Protein AF-A0A0T9R5Z7-F1 (afdb_monomer_lite)

pLDDT: mean 72.72, std 26.16, range [31.28, 98.5]

Structure (mmCIF, N/CA/C/O backbone):
data_AF-A0A0T9R5Z7-F1
#
_entry.id   AF-A0A0T9R5Z7-F1
#
loop_
_atom_site.group_PDB
_atom_site.id
_atom_site.type_symbol
_atom_site.label_atom_id
_atom_site.label_alt_id
_atom_site.label_comp_id
_atom_site.label_asym_id
_atom_site.label_entity_id
_atom_site.label_seq_id
_atom_site.pdbx_PDB_ins_code
_atom_site.Cartn_x
_atom_site.Cartn_y
_atom_site.Cartn_z
_atom_site.occupancy
_atom_site.B_iso_or_equiv
_atom_site.auth_seq_id
_atom_site.auth_comp_id
_atom_site.auth_asym_id
_atom_site.auth_atom_id
_atom_site.pdbx_PDB_model_num
ATOM 1 N N . MET A 1 1 ? -27.153 -17.141 -58.911 1.00 35.41 1 MET A N 1
ATOM 2 C CA . MET A 1 1 ? -25.953 -17.457 -58.103 1.00 35.41 1 MET A CA 1
ATOM 3 C C . MET A 1 1 ? -25.682 -16.237 -57.229 1.00 35.41 1 MET A C 1
ATOM 5 O O . MET A 1 1 ? -24.901 -15.380 -57.597 1.00 35.41 1 MET A O 1
ATOM 9 N N . ASN A 1 2 ? -26.573 -15.917 -56.292 1.00 35.25 2 ASN A N 1
ATOM 10 C CA . ASN A 1 2 ? -26.659 -16.472 -54.934 1.00 35.25 2 ASN A CA 1
ATOM 11 C C . ASN A 1 2 ? -25.330 -16.262 -54.200 1.00 35.25 2 ASN A C 1
ATOM 13 O O . ASN A 1 2 ? -24.364 -16.952 -54.501 1.00 35.25 2 ASN A O 1
ATOM 17 N N . ASN A 1 3 ? -25.295 -15.338 -53.237 1.00 31.31 3 ASN A N 1
ATOM 18 C CA . ASN A 1 3 ? -25.291 -15.734 -51.827 1.00 31.31 3 ASN A CA 1
ATOM 19 C C . ASN A 1 3 ? -25.411 -14.514 -50.907 1.00 31.31 3 ASN A C 1
ATOM 21 O O . ASN A 1 3 ? -24.497 -13.717 -50.725 1.00 31.31 3 ASN A O 1
ATOM 25 N N . THR A 1 4 ? -26.591 -14.422 -50.305 1.00 40.12 4 THR A N 1
ATOM 26 C CA . THR A 1 4 ? -26.885 -13.730 -49.056 1.00 40.12 4 THR A CA 1
ATOM 27 C C . THR A 1 4 ? -26.002 -14.279 -47.934 1.00 40.12 4 THR A C 1
ATOM 29 O O . THR A 1 4 ? -25.927 -15.494 -47.777 1.00 40.12 4 THR A O 1
ATOM 32 N N . SER A 1 5 ? -25.426 -13.417 -47.093 1.00 36.16 5 SER A N 1
ATOM 33 C CA . SER A 1 5 ? -25.209 -13.714 -45.668 1.00 36.16 5 SER A CA 1
ATOM 34 C C . SER A 1 5 ? -25.029 -12.425 -44.869 1.00 36.16 5 SER A C 1
ATOM 36 O O . SER A 1 5 ? -24.002 -11.756 -44.930 1.00 36.16 5 SER A O 1
ATOM 38 N N . ARG A 1 6 ? -26.080 -12.091 -44.113 1.00 43.72 6 ARG A N 1
ATOM 39 C CA . ARG A 1 6 ? -26.018 -11.235 -42.925 1.00 43.72 6 ARG A CA 1
ATOM 40 C C . ARG A 1 6 ? -25.089 -11.899 -41.907 1.00 43.72 6 ARG A C 1
ATOM 42 O O . ARG A 1 6 ? -25.285 -13.076 -41.622 1.00 43.72 6 ARG A O 1
ATOM 49 N N . VAL A 1 7 ? -24.183 -11.145 -41.288 1.00 38.94 7 VAL A N 1
ATOM 50 C CA . VAL A 1 7 ? -23.600 -11.526 -39.994 1.00 38.94 7 VAL A CA 1
ATOM 51 C C . VAL A 1 7 ? -23.688 -10.337 -39.050 1.00 38.94 7 VAL A C 1
ATOM 53 O O . VAL A 1 7 ? -23.514 -9.182 -39.428 1.00 38.94 7 VAL A O 1
ATOM 56 N N . LEU A 1 8 ? -24.110 -10.682 -37.843 1.00 31.28 8 LEU A N 1
ATOM 57 C CA . LEU A 1 8 ? -24.671 -9.849 -36.804 1.00 31.28 8 LEU A CA 1
ATOM 58 C C . LEU A 1 8 ? -23.611 -9.051 -36.046 1.00 31.28 8 LEU A C 1
ATOM 60 O O . LEU A 1 8 ? -22.442 -9.407 -35.959 1.00 31.28 8 LEU A O 1
ATOM 64 N N . THR A 1 9 ? -24.111 -7.977 -35.451 1.00 40.62 9 THR A N 1
ATOM 65 C CA . THR A 1 9 ? -23.492 -7.077 -34.488 1.00 40.62 9 THR A CA 1
ATOM 66 C C . THR A 1 9 ? -22.656 -7.817 -33.442 1.00 40.62 9 THR A C 1
ATOM 68 O O . THR A 1 9 ? -23.206 -8.522 -32.597 1.00 40.62 9 THR A O 1
ATOM 71 N N . GLN A 1 10 ? -21.348 -7.568 -33.407 1.00 37.22 10 GLN A N 1
ATOM 72 C CA . GLN A 1 10 ? -20.551 -7.852 -32.218 1.00 37.22 10 GLN A CA 1
ATOM 73 C C . GLN A 1 10 ? -20.351 -6.532 -31.476 1.00 37.22 10 GLN A C 1
ATOM 75 O O . GLN A 1 10 ? -19.509 -5.708 -31.826 1.00 37.22 10 GLN A O 1
ATOM 80 N N . LYS A 1 11 ? -21.211 -6.299 -30.475 1.00 40.66 11 LYS A N 1
ATOM 81 C CA . LYS A 1 11 ? -21.013 -5.256 -29.464 1.00 40.66 11 LYS A CA 1
ATOM 82 C C . LYS A 1 11 ? -19.670 -5.537 -28.800 1.00 40.66 11 LYS A C 1
ATOM 84 O O . LYS A 1 11 ? -19.570 -6.433 -27.965 1.00 40.66 11 LYS A O 1
ATOM 89 N N . ASN A 1 12 ? -18.642 -4.806 -29.216 1.00 34.72 12 ASN A N 1
ATOM 90 C CA . ASN A 1 12 ? -17.319 -4.917 -28.635 1.00 34.72 12 ASN A CA 1
ATOM 91 C C . ASN A 1 12 ? -17.372 -4.240 -27.261 1.00 34.72 12 ASN A C 1
ATOM 93 O O . ASN A 1 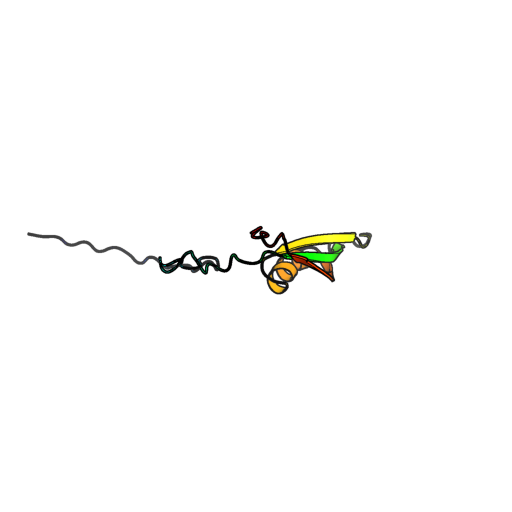12 ? -17.294 -3.018 -27.143 1.00 34.72 12 ASN A O 1
ATOM 97 N N . ILE A 1 13 ? -17.630 -5.037 -26.226 1.00 33.53 13 ILE A N 1
ATOM 98 C CA . ILE A 1 13 ? -17.518 -4.608 -24.836 1.00 33.53 13 ILE A CA 1
ATOM 99 C C . ILE A 1 13 ? -16.016 -4.481 -24.579 1.00 33.53 13 ILE A C 1
ATOM 101 O O . ILE A 1 13 ? -15.320 -5.475 -24.391 1.00 33.53 13 ILE A O 1
ATOM 105 N N . ILE A 1 14 ? -15.506 -3.254 -24.668 1.00 40.50 14 ILE A N 1
ATOM 106 C CA . ILE A 1 14 ? -14.084 -2.953 -24.507 1.00 40.50 14 ILE A CA 1
ATOM 107 C C . ILE A 1 14 ? -13.705 -3.222 -23.045 1.00 40.50 14 ILE A C 1
ATOM 109 O O . ILE A 1 14 ? -14.100 -2.481 -22.146 1.00 40.50 14 ILE A O 1
ATOM 113 N N . SER A 1 15 ? -12.940 -4.290 -22.814 1.00 31.73 15 SER A N 1
ATOM 114 C CA . SER A 1 15 ? -12.255 -4.552 -21.546 1.00 31.73 15 SER A CA 1
ATOM 115 C C . SER A 1 15 ? -10.880 -3.867 -21.572 1.00 31.73 15 SER A C 1
ATOM 117 O O . SER A 1 15 ? -10.176 -3.975 -22.583 1.00 31.73 15 SER A O 1
ATOM 119 N N . PRO A 1 16 ? -10.458 -3.139 -20.522 1.00 42.88 16 PRO A N 1
ATOM 120 C CA . PRO A 1 16 ? -9.264 -2.306 -20.575 1.00 42.88 16 PRO A CA 1
ATOM 121 C C . PRO A 1 16 ? -8.009 -3.153 -20.334 1.00 42.88 16 PRO A C 1
ATOM 123 O O . PRO A 1 16 ? -7.447 -3.133 -19.242 1.00 42.88 16 PRO A O 1
ATOM 126 N N . THR A 1 17 ? -7.557 -3.938 -21.317 1.00 45.06 17 THR A N 1
ATOM 127 C CA . THR A 1 17 ? -6.220 -4.577 -21.252 1.00 45.06 17 THR A CA 1
ATOM 128 C C . THR A 1 17 ? -5.532 -4.799 -22.607 1.00 45.06 17 THR A C 1
ATOM 130 O O . THR A 1 17 ? -4.345 -5.107 -22.632 1.00 45.06 17 THR A O 1
ATOM 133 N N . THR A 1 18 ? -6.174 -4.594 -23.755 1.00 36.66 18 THR A N 1
ATOM 134 C CA . THR A 1 18 ? -5.506 -4.908 -2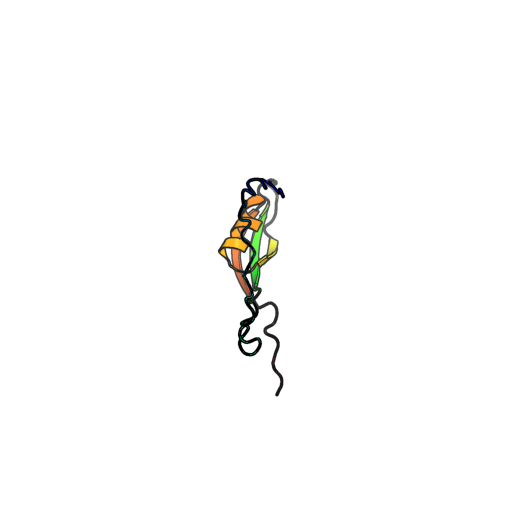5.029 1.00 36.66 18 THR A CA 1
ATOM 135 C C . THR A 1 18 ? -4.615 -3.757 -25.503 1.00 36.66 18 THR A C 1
ATOM 137 O O . THR A 1 18 ? -5.075 -2.847 -26.189 1.00 36.66 18 THR A O 1
ATOM 140 N N . ILE A 1 19 ? -3.319 -3.803 -25.174 1.00 48.28 19 ILE A N 1
ATOM 141 C CA . ILE A 1 19 ? -2.305 -3.147 -26.008 1.00 48.28 19 ILE A CA 1
ATOM 142 C C . ILE A 1 19 ? -2.309 -3.904 -27.339 1.00 48.28 19 ILE A C 1
ATOM 144 O O . ILE A 1 19 ? -1.950 -5.079 -27.393 1.00 48.28 19 ILE A O 1
ATOM 148 N N . ILE A 1 20 ? -2.775 -3.246 -28.397 1.00 42.44 20 ILE A N 1
ATOM 149 C CA . ILE A 1 20 ? -2.672 -3.741 -29.768 1.00 42.44 20 ILE A CA 1
ATOM 150 C C . ILE A 1 20 ? -1.182 -3.754 -30.125 1.00 42.44 20 ILE A C 1
ATOM 152 O O . ILE A 1 20 ? -0.597 -2.706 -30.387 1.00 42.44 20 ILE A O 1
ATOM 156 N N . VAL A 1 21 ? -0.551 -4.927 -30.095 1.00 43.31 21 VAL A N 1
ATOM 157 C CA . VAL A 1 21 ? 0.772 -5.112 -30.698 1.00 43.31 21 VAL A CA 1
ATOM 158 C C . VAL A 1 21 ? 0.573 -5.350 -32.191 1.00 43.31 21 VAL A C 1
ATOM 160 O O . VAL A 1 21 ? 0.442 -6.479 -32.647 1.00 43.31 21 VAL A O 1
ATOM 163 N N . ASN A 1 22 ? 0.499 -4.263 -32.958 1.00 37.78 22 ASN A N 1
ATOM 164 C CA . ASN A 1 22 ? 0.755 -4.347 -34.391 1.00 37.78 22 ASN A CA 1
ATOM 165 C C . ASN A 1 22 ? 2.265 -4.544 -34.569 1.00 37.78 22 ASN A C 1
ATOM 167 O O . ASN A 1 22 ? 3.051 -3.808 -33.972 1.00 37.78 22 ASN A O 1
ATOM 171 N N . GLU A 1 23 ? 2.655 -5.548 -35.351 1.00 48.56 23 GLU A N 1
ATOM 172 C CA . GLU A 1 23 ? 4.039 -5.889 -35.696 1.00 48.56 23 GLU A CA 1
ATOM 173 C C . GLU A 1 23 ? 4.810 -4.687 -36.264 1.00 48.56 23 GLU A C 1
ATOM 175 O O . GLU A 1 23 ? 4.850 -4.514 -37.473 1.00 48.56 23 GLU A O 1
ATOM 180 N N . LEU A 1 24 ? 5.448 -3.863 -35.429 1.00 45.66 24 LEU A N 1
ATOM 181 C CA . LEU A 1 24 ? 6.503 -2.936 -35.847 1.00 45.66 24 LEU A CA 1
ATOM 182 C C . LEU A 1 24 ? 7.499 -2.750 -34.685 1.00 45.66 24 LEU A C 1
ATOM 184 O O . LEU A 1 24 ? 7.202 -2.078 -33.702 1.00 45.66 24 LEU A O 1
ATOM 188 N N . ASN A 1 25 ? 8.696 -3.331 -34.834 1.00 39.59 25 ASN A N 1
ATOM 189 C CA . ASN A 1 25 ? 9.891 -3.190 -33.982 1.00 39.59 25 ASN A CA 1
ATOM 190 C C . ASN A 1 25 ? 9.845 -3.779 -32.555 1.00 39.59 25 ASN A C 1
ATOM 192 O O . ASN A 1 25 ? 9.645 -3.079 -31.562 1.00 39.59 25 ASN A O 1
ATOM 196 N N . TYR A 1 26 ? 10.202 -5.064 -32.443 1.00 46.88 26 TYR A N 1
ATOM 197 C CA . TYR A 1 26 ? 10.513 -5.718 -31.163 1.00 46.88 26 TYR A CA 1
ATOM 198 C C . TYR A 1 26 ? 11.768 -5.159 -30.459 1.00 46.88 26 TYR A C 1
ATOM 200 O O . TYR A 1 26 ? 11.909 -5.349 -29.252 1.00 46.88 26 TYR A O 1
ATOM 208 N N . ASP A 1 27 ? 12.625 -4.406 -31.159 1.00 46.53 27 ASP A N 1
ATOM 209 C CA . ASP A 1 27 ? 13.879 -3.864 -30.605 1.00 46.53 27 ASP A CA 1
ATOM 210 C C . ASP A 1 27 ? 13.685 -2.653 -29.671 1.00 46.53 27 ASP A C 1
ATOM 212 O O . ASP A 1 27 ? 14.623 -2.225 -29.003 1.00 46.53 27 ASP A O 1
ATOM 216 N N . ASN A 1 28 ? 12.462 -2.115 -29.568 1.00 50.91 28 ASN A N 1
ATOM 217 C CA . ASN A 1 28 ? 12.120 -0.995 -28.678 1.00 50.91 28 ASN A CA 1
ATOM 218 C C . ASN A 1 28 ? 10.879 -1.267 -27.811 1.00 50.91 28 ASN A C 1
ATOM 220 O O . ASN A 1 28 ? 10.247 -0.330 -27.316 1.00 50.91 28 ASN A O 1
ATOM 224 N N . ALA A 1 29 ? 10.499 -2.534 -27.620 1.00 55.41 29 ALA A N 1
ATOM 225 C CA . ALA A 1 29 ? 9.375 -2.880 -26.759 1.00 55.41 29 ALA A CA 1
ATOM 226 C C . ALA A 1 29 ? 9.701 -2.509 -25.301 1.00 55.41 29 ALA A C 1
ATOM 228 O O . ALA A 1 29 ? 10.345 -3.268 -24.573 1.00 55.41 29 ALA A O 1
ATOM 229 N N . VAL A 1 30 ? 9.255 -1.325 -24.864 1.00 56.84 30 VAL A N 1
ATOM 230 C CA . VAL A 1 30 ? 9.248 -0.936 -23.451 1.00 56.84 30 VAL A CA 1
ATOM 231 C C . VAL A 1 30 ? 8.324 -1.917 -22.744 1.00 56.84 30 VAL A C 1
ATOM 233 O O . VAL A 1 30 ? 7.101 -1.775 -22.774 1.00 56.84 30 VAL A O 1
ATOM 236 N N . LEU A 1 31 ? 8.907 -2.960 -22.154 1.00 60.66 31 LEU A N 1
ATOM 237 C CA . LEU A 1 31 ? 8.155 -3.899 -21.338 1.00 60.66 31 LEU A CA 1
ATOM 238 C C . LEU A 1 31 ? 7.416 -3.095 -20.257 1.00 60.66 31 LEU A C 1
ATOM 240 O O . LEU A 1 31 ? 8.030 -2.215 -19.642 1.00 60.66 31 LEU A O 1
ATOM 244 N N . PRO A 1 32 ? 6.119 -3.361 -20.019 1.00 62.88 32 PRO A N 1
ATOM 245 C CA . PRO A 1 32 ? 5.382 -2.673 -18.972 1.00 62.88 32 PRO A CA 1
ATOM 246 C C . PRO A 1 32 ? 6.135 -2.828 -17.649 1.00 62.88 32 PRO A C 1
ATOM 248 O O . PRO A 1 32 ? 6.365 -3.947 -17.189 1.00 62.88 32 PRO A O 1
ATOM 251 N N . VAL A 1 33 ? 6.553 -1.712 -17.048 1.00 69.00 33 VAL A N 1
ATOM 252 C CA . VAL A 1 33 ? 7.226 -1.752 -15.748 1.00 69.00 33 VAL A CA 1
ATOM 253 C C . VAL A 1 33 ? 6.183 -2.118 -14.703 1.00 69.00 33 VAL A C 1
ATOM 255 O O . VAL A 1 33 ? 5.294 -1.328 -14.385 1.00 69.00 33 VAL A O 1
ATOM 258 N N . GLU A 1 34 ? 6.283 -3.330 -14.170 1.00 82.25 34 GLU A N 1
ATOM 259 C CA . GLU A 1 34 ? 5.445 -3.763 -13.063 1.00 82.25 34 GLU A CA 1
ATOM 260 C C . GLU A 1 34 ? 6.046 -3.260 -11.744 1.00 82.25 34 GLU A C 1
ATOM 262 O O . GL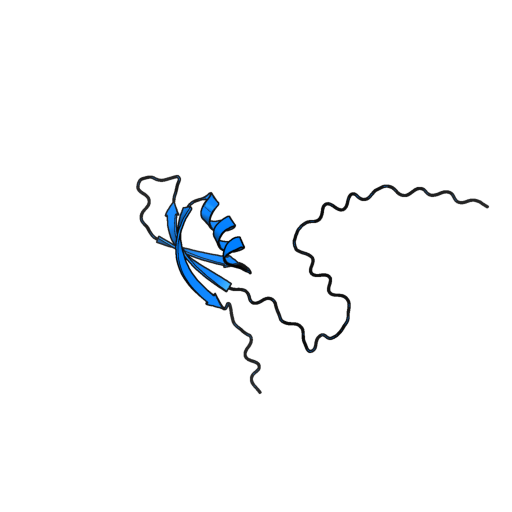U A 1 34 ? 7.253 -3.354 -11.499 1.00 82.25 34 GLU A O 1
ATOM 267 N N . TYR A 1 35 ? 5.202 -2.706 -10.876 1.00 90.56 35 TYR A N 1
ATOM 268 C CA . TYR A 1 35 ? 5.604 -2.248 -9.553 1.00 90.56 35 TYR A CA 1
ATOM 269 C C . TYR A 1 35 ? 4.916 -3.076 -8.482 1.00 90.56 35 TYR A C 1
ATOM 271 O O . TYR A 1 35 ? 3.752 -3.460 -8.601 1.00 90.56 35 TYR A O 1
ATOM 279 N N . LYS A 1 36 ? 5.626 -3.269 -7.378 1.00 95.50 36 LYS A N 1
ATOM 280 C CA . LYS A 1 36 ? 5.035 -3.679 -6.114 1.00 95.50 36 LYS A CA 1
ATOM 281 C C . LYS A 1 36 ? 4.853 -2.430 -5.258 1.00 95.50 36 LYS A C 1
ATOM 283 O O . LYS A 1 36 ? 5.834 -1.801 -4.864 1.00 95.50 36 LYS A O 1
ATOM 288 N N . PHE A 1 37 ? 3.604 -2.074 -4.996 1.00 97.25 37 PHE A N 1
ATOM 289 C CA . PHE A 1 37 ? 3.208 -0.988 -4.110 1.00 97.25 37 PHE A CA 1
ATOM 290 C C . PHE A 1 37 ? 3.079 -1.509 -2.684 1.00 97.25 37 PHE A C 1
ATOM 292 O O . PHE A 1 37 ? 2.462 -2.546 -2.448 1.00 97.25 37 PHE A O 1
ATOM 299 N N . LEU A 1 38 ? 3.676 -0.783 -1.749 1.00 98.12 38 LEU A N 1
ATOM 300 C CA . LEU A 1 38 ? 3.655 -1.084 -0.329 1.00 98.12 38 LEU A CA 1
ATOM 301 C C . LEU A 1 38 ? 2.668 -0.147 0.354 1.00 98.12 38 LEU A C 1
ATOM 303 O O . LEU A 1 38 ? 2.708 1.070 0.145 1.00 98.12 38 LEU A O 1
ATOM 307 N N . PHE A 1 39 ? 1.818 -0.714 1.196 1.00 98.38 39 PHE A N 1
ATOM 308 C CA . PHE A 1 39 ? 0.867 0.035 2.000 1.00 98.38 39 PHE A CA 1
ATOM 309 C C . PHE A 1 39 ? 0.972 -0.371 3.463 1.00 98.38 39 PHE A C 1
ATOM 311 O O . PHE A 1 39 ? 1.181 -1.541 3.777 1.00 98.38 39 PHE A O 1
ATOM 318 N N . LEU A 1 40 ? 0.789 0.599 4.354 1.00 98.50 40 LEU A N 1
ATOM 319 C CA . LEU A 1 40 ? 0.367 0.324 5.721 1.00 98.50 40 LEU A CA 1
ATOM 320 C C . LEU A 1 40 ? -1.163 0.267 5.713 1.00 98.50 40 LEU A C 1
ATOM 322 O O . LEU A 1 40 ? -1.807 1.257 5.365 1.00 98.50 40 LEU A O 1
ATOM 326 N N . ALA A 1 41 ? -1.733 -0.884 6.043 1.00 98.12 41 ALA A N 1
ATOM 327 C CA . ALA A 1 41 ? -3.145 -1.190 5.877 1.00 98.12 41 ALA A CA 1
ATOM 328 C C . ALA A 1 41 ? -3.790 -1.660 7.187 1.00 98.12 41 ALA A C 1
ATOM 330 O O . ALA A 1 41 ? -3.147 -2.272 8.037 1.00 98.12 41 ALA A O 1
ATOM 331 N N . VAL A 1 42 ? -5.083 -1.374 7.336 1.00 98.44 42 VAL A N 1
ATOM 332 C CA . VAL A 1 42 ? -5.960 -1.873 8.405 1.00 98.44 42 VAL A CA 1
ATOM 333 C C . VAL A 1 42 ? -7.248 -2.372 7.753 1.00 98.44 42 VAL A C 1
ATOM 335 O O . VAL A 1 42 ? -7.792 -1.693 6.876 1.00 98.44 42 VAL A O 1
ATOM 338 N N . LEU A 1 43 ? -7.731 -3.557 8.138 1.00 98.06 43 LEU A N 1
ATOM 339 C CA . LEU A 1 43 ? -8.970 -4.130 7.600 1.00 98.06 43 LEU A CA 1
ATOM 340 C C . LEU A 1 43 ? -10.180 -3.285 8.016 1.00 98.06 43 LEU A C 1
ATOM 342 O O . LEU A 1 43 ? -10.365 -2.987 9.188 1.00 98.06 43 LEU A O 1
ATOM 346 N N . ARG A 1 44 ? -11.042 -2.928 7.058 1.00 96.12 44 ARG A N 1
ATOM 347 C CA . ARG A 1 44 ? -12.261 -2.134 7.316 1.00 96.12 44 ARG A CA 1
ATOM 348 C C . ARG A 1 44 ? -13.321 -2.895 8.101 1.00 96.12 44 ARG A C 1
ATOM 350 O O . ARG A 1 44 ? -14.102 -2.283 8.816 1.00 96.12 44 ARG A O 1
ATOM 357 N N . ALA A 1 45 ? -13.390 -4.205 7.887 1.00 96.94 45 ALA A N 1
ATOM 358 C CA . ALA A 1 45 ? -14.438 -5.052 8.445 1.00 96.94 45 ALA A CA 1
ATOM 359 C C . ALA A 1 45 ? -14.188 -5.438 9.911 1.00 96.94 45 ALA A C 1
ATOM 361 O O . ALA A 1 45 ? -15.087 -5.977 10.548 1.00 96.94 45 ALA A O 1
ATOM 362 N N . ASP A 1 46 ? -12.989 -5.177 10.436 1.00 96.94 46 ASP A N 1
ATOM 363 C CA . ASP A 1 46 ? -12.590 -5.570 11.782 1.00 96.94 46 ASP A CA 1
A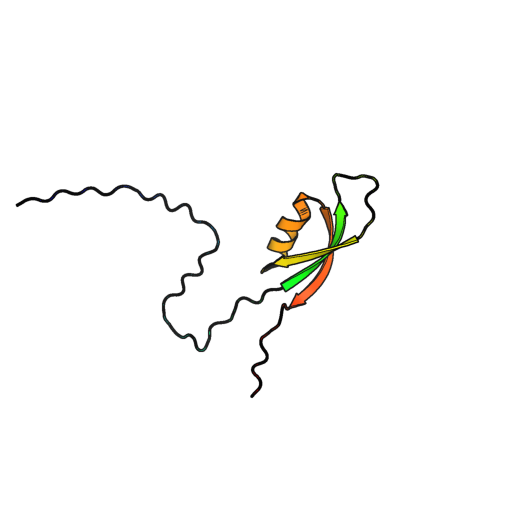TOM 364 C C . ASP A 1 46 ? -12.074 -4.354 12.560 1.00 96.94 46 ASP A C 1
ATOM 366 O O . ASP A 1 46 ? -11.020 -3.796 12.264 1.00 96.94 46 ASP A O 1
ATOM 370 N N . ILE A 1 47 ? -12.833 -3.954 13.580 1.00 93.38 47 ILE A N 1
ATOM 371 C CA . ILE A 1 47 ? -12.516 -2.806 14.436 1.00 93.38 47 ILE A CA 1
ATOM 372 C C . ILE A 1 47 ? -11.299 -3.047 15.340 1.00 93.38 47 ILE A C 1
ATOM 374 O O . ILE A 1 47 ? -10.704 -2.092 15.831 1.00 93.38 47 ILE A O 1
ATOM 378 N N . GLN A 1 48 ? -10.921 -4.309 15.558 1.00 97.56 48 GLN A N 1
ATOM 379 C CA . GLN A 1 48 ? -9.741 -4.695 16.334 1.00 97.56 48 GLN A CA 1
ATOM 380 C C . GLN A 1 48 ? -8.534 -5.002 15.437 1.00 97.56 48 GLN A C 1
ATOM 382 O O . GLN A 1 48 ? -7.472 -5.392 15.938 1.00 97.56 48 GLN A O 1
ATOM 387 N N . ALA A 1 49 ? -8.666 -4.808 14.119 1.00 97.50 49 ALA A N 1
ATOM 388 C CA . ALA A 1 49 ? -7.588 -5.058 13.182 1.00 97.50 49 ALA A CA 1
ATOM 389 C C . ALA A 1 49 ? -6.382 -4.169 13.492 1.00 97.50 49 ALA A C 1
ATOM 391 O O . ALA A 1 49 ? -6.469 -2.942 13.587 1.00 97.50 49 ALA A O 1
ATOM 392 N N . LYS A 1 50 ? -5.216 -4.802 13.598 1.00 98.12 50 LYS A N 1
ATOM 393 C CA . LYS A 1 50 ? -3.952 -4.092 13.783 1.00 98.12 50 LYS A CA 1
ATOM 394 C C . LYS A 1 50 ? -3.404 -3.615 12.432 1.00 98.12 50 LYS A C 1
ATOM 396 O O . LYS A 1 50 ? -3.555 -4.321 11.427 1.00 98.12 50 LYS A O 1
ATOM 401 N N . PRO A 1 51 ? -2.727 -2.453 12.395 1.00 97.81 51 PRO A N 1
ATOM 402 C CA . PRO A 1 51 ? -1.987 -2.029 11.215 1.00 97.81 51 PRO A CA 1
ATOM 403 C C . PRO A 1 51 ? -0.965 -3.085 10.788 1.00 97.81 51 PRO A C 1
ATOM 405 O O . PRO A 1 51 ? -0.221 -3.609 11.617 1.00 97.81 51 PRO A O 1
ATOM 408 N N . HIS A 1 52 ? -0.919 -3.382 9.494 1.00 97.94 52 HIS A N 1
ATOM 409 C CA . HIS A 1 52 ? 0.015 -4.336 8.900 1.00 97.94 52 HIS A CA 1
ATOM 410 C C . HIS A 1 52 ? 0.464 -3.873 7.514 1.00 97.94 52 HIS A C 1
ATOM 412 O O . HIS A 1 52 ? -0.070 -2.924 6.941 1.00 97.94 52 HIS A O 1
ATOM 418 N N . ARG A 1 53 ? 1.494 -4.525 6.979 1.00 97.88 53 ARG A N 1
ATOM 419 C CA . ARG A 1 53 ? 2.025 -4.223 5.651 1.00 97.88 53 ARG A CA 1
ATOM 420 C C . ARG A 1 53 ? 1.291 -5.041 4.598 1.00 97.88 53 ARG A C 1
ATOM 422 O O . ARG A 1 53 ? 1.254 -6.260 4.706 1.00 97.88 53 ARG A O 1
ATOM 429 N N . GLU A 1 54 ? 0.809 -4.368 3.563 1.00 97.94 54 GLU 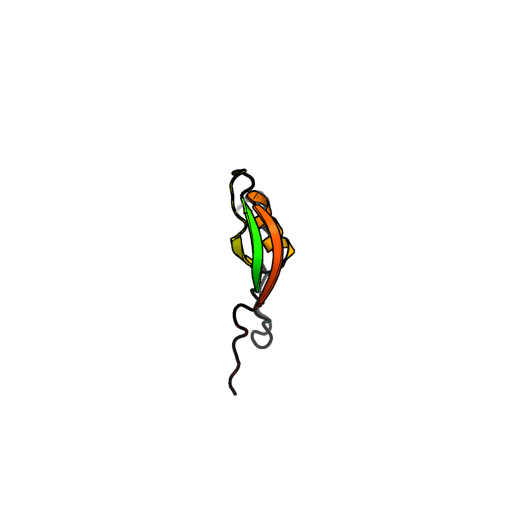A N 1
ATOM 430 C CA . GLU A 1 54 ? 0.222 -4.985 2.376 1.00 97.94 54 GLU A CA 1
ATOM 431 C C . GLU A 1 54 ? 1.055 -4.697 1.128 1.00 97.94 54 GLU A C 1
ATOM 433 O O . GLU A 1 54 ? 1.607 -3.603 0.958 1.00 97.94 54 GLU A O 1
ATOM 438 N N . GLU A 1 55 ? 1.148 -5.693 0.248 1.00 97.12 55 GLU A N 1
ATOM 439 C CA . GLU A 1 55 ? 1.913 -5.621 -0.995 1.00 97.12 55 GLU A CA 1
ATOM 440 C C . GLU A 1 55 ? 1.002 -5.858 -2.200 1.00 97.12 55 GLU A C 1
ATOM 442 O O . GLU A 1 55 ? 0.530 -6.967 -2.432 1.00 97.12 55 GLU A O 1
ATOM 447 N N . ILE A 1 56 ? 0.821 -4.834 -3.031 1.00 95.81 56 ILE A N 1
ATOM 448 C CA . ILE A 1 56 ? -0.011 -4.926 -4.232 1.00 95.81 56 ILE A CA 1
ATOM 449 C C . ILE A 1 56 ? 0.860 -4.795 -5.472 1.00 95.81 56 ILE A C 1
ATOM 451 O O . ILE A 1 56 ? 1.514 -3.771 -5.680 1.00 95.81 56 ILE A O 1
ATOM 455 N N . ARG A 1 57 ? 0.853 -5.817 -6.328 1.00 94.12 57 ARG A N 1
ATOM 456 C CA . ARG A 1 57 ? 1.427 -5.707 -7.671 1.00 94.12 57 ARG A CA 1
ATOM 457 C C . ARG A 1 57 ? 0.435 -5.020 -8.594 1.00 94.12 57 ARG A C 1
ATOM 459 O O . ARG A 1 57 ? -0.717 -5.435 -8.682 1.00 94.12 57 ARG A O 1
ATOM 466 N N . ALA A 1 58 ? 0.873 -3.950 -9.242 1.00 91.44 58 ALA A N 1
ATOM 467 C CA . ALA A 1 58 ? 0.043 -3.206 -10.175 1.00 91.44 58 ALA A CA 1
ATOM 468 C C . ALA A 1 58 ? 0.906 -2.409 -11.166 1.00 91.44 58 ALA A C 1
ATOM 470 O O . ALA A 1 58 ? 2.038 -2.035 -10.844 1.00 91.44 58 ALA A O 1
ATOM 471 N N . PRO A 1 59 ? 0.362 -2.065 -12.345 1.00 89.69 59 PRO A N 1
ATOM 472 C CA . PRO A 1 59 ? 1.056 -1.209 -13.307 1.00 89.69 59 PRO A CA 1
ATOM 473 C C . PRO A 1 59 ? 1.121 0.261 -12.858 1.00 89.69 59 PRO A C 1
ATOM 475 O O . PRO A 1 59 ? 1.944 1.030 -13.343 1.00 89.69 59 PRO A O 1
ATOM 478 N N . SER A 1 60 ? 0.258 0.687 -11.929 1.00 91.25 60 SER A N 1
ATOM 479 C CA . SER A 1 60 ? 0.214 2.067 -11.441 1.00 91.25 60 SER A CA 1
ATOM 480 C C . SER A 1 60 ? -0.291 2.156 -10.003 1.00 91.25 60 SER A C 1
ATOM 482 O O . SER A 1 60 ? -0.963 1.254 -9.500 1.00 91.25 60 SER A O 1
ATOM 484 N N . TYR A 1 61 ? -0.007 3.286 -9.349 1.00 94.06 61 TYR A N 1
ATOM 485 C CA . TYR A 1 61 ? -0.500 3.558 -7.997 1.00 94.06 61 TYR A CA 1
ATOM 486 C C . TYR A 1 61 ? -2.029 3.615 -7.947 1.00 94.06 61 TYR A C 1
ATOM 488 O O . TYR A 1 61 ? -2.630 3.142 -6.988 1.00 94.06 61 TYR A O 1
ATOM 496 N N . SER A 1 62 ? -2.660 4.167 -8.991 1.00 95.69 62 SER A N 1
ATOM 497 C CA . SER A 1 62 ? -4.120 4.242 -9.084 1.00 95.69 62 SER A CA 1
ATOM 498 C C . SER A 1 62 ? -4.740 2.843 -9.080 1.00 95.69 62 SER A C 1
ATOM 500 O O . SER A 1 62 ? -5.612 2.559 -8.261 1.00 95.69 62 SER A O 1
ATOM 502 N N . ALA A 1 63 ? -4.203 1.934 -9.903 1.00 94.62 63 ALA A N 1
ATOM 503 C CA . ALA A 1 63 ? -4.640 0.542 -9.939 1.00 94.62 63 ALA A CA 1
ATOM 504 C C . ALA A 1 63 ? -4.420 -0.161 -8.587 1.00 94.62 63 ALA A C 1
ATOM 506 O O . ALA A 1 63 ? -5.336 -0.798 -8.070 1.00 94.62 63 ALA A O 1
ATOM 507 N N . ALA A 1 64 ? -3.253 0.022 -7.960 1.00 96.12 64 ALA A N 1
ATOM 508 C CA . ALA A 1 64 ? -2.981 -0.540 -6.637 1.00 96.12 64 ALA A CA 1
ATOM 509 C C . ALA A 1 64 ? -3.956 -0.023 -5.564 1.00 96.12 64 ALA A C 1
ATOM 511 O O . ALA A 1 64 ? -4.457 -0.798 -4.748 1.00 96.12 64 ALA A O 1
ATOM 512 N N . 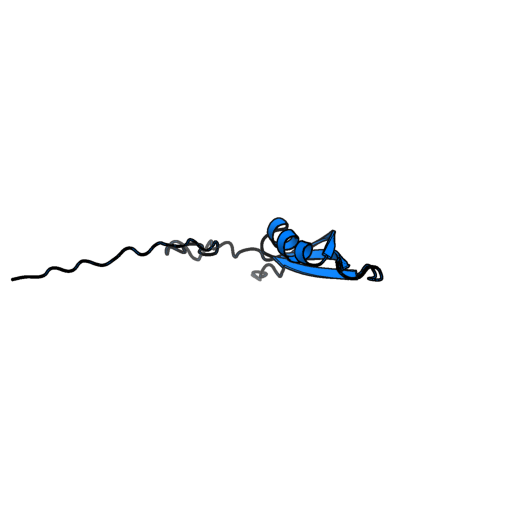LYS A 1 65 ? -4.267 1.280 -5.592 1.00 96.75 65 LYS A N 1
ATOM 513 C CA . LYS A 1 65 ? -5.210 1.911 -4.664 1.00 96.75 65 LYS A CA 1
ATOM 514 C C . LYS A 1 65 ? -6.624 1.354 -4.837 1.00 96.75 65 LYS A C 1
ATOM 516 O O . LYS A 1 65 ? -7.282 1.079 -3.839 1.00 96.75 65 LYS A O 1
ATOM 521 N N . MET A 1 66 ? -7.079 1.159 -6.077 1.00 96.56 66 MET A N 1
ATOM 522 C CA . MET A 1 66 ? -8.390 0.558 -6.352 1.00 96.56 66 MET A CA 1
ATOM 523 C C . MET A 1 66 ? -8.504 -0.856 -5.776 1.00 96.56 66 MET A C 1
ATOM 525 O O . MET A 1 66 ? -9.531 -1.191 -5.190 1.00 96.56 66 MET A O 1
ATOM 529 N N . ILE A 1 67 ? -7.444 -1.661 -5.896 1.00 96.38 67 ILE A N 1
ATOM 530 C CA . ILE A 1 67 ? -7.406 -3.029 -5.363 1.00 96.38 67 ILE A CA 1
ATOM 531 C C . ILE A 1 67 ? -7.505 -3.016 -3.830 1.00 96.38 67 ILE A C 1
ATOM 533 O O . ILE A 1 67 ? -8.363 -3.689 -3.259 1.00 96.38 67 ILE A O 1
ATOM 537 N N . ILE A 1 68 ? -6.663 -2.229 -3.149 1.00 97.25 68 ILE A N 1
ATOM 538 C CA . ILE A 1 68 ? -6.562 -2.274 -1.682 1.00 97.25 68 ILE A CA 1
ATOM 539 C C . ILE A 1 68 ? -7.735 -1.588 -0.965 1.00 97.25 68 ILE A C 1
ATOM 541 O O . ILE A 1 68 ? -8.155 -2.035 0.106 1.00 97.25 68 ILE A O 1
ATOM 545 N N . ALA A 1 69 ? -8.316 -0.541 -1.563 1.00 96.25 69 ALA A N 1
ATOM 546 C CA . ALA A 1 69 ? -9.378 0.254 -0.941 1.00 96.25 69 ALA A CA 1
ATOM 547 C C . ALA A 1 69 ? -10.672 -0.535 -0.685 1.00 96.25 69 ALA A C 1
ATOM 549 O O . ALA A 1 69 ? -11.452 -0.145 0.185 1.00 96.25 69 ALA A O 1
ATOM 550 N N . ARG A 1 70 ? -10.886 -1.648 -1.405 1.00 95.19 70 ARG A N 1
ATOM 551 C CA . ARG A 1 70 ? -12.058 -2.521 -1.242 1.00 95.19 70 ARG A CA 1
ATOM 552 C C . ARG A 1 70 ? -12.168 -3.092 0.173 1.00 95.19 70 ARG A C 1
ATOM 554 O O . ARG A 1 70 ? -13.270 -3.198 0.700 1.00 95.19 70 ARG A O 1
ATOM 561 N N . HIS A 1 71 ? -11.038 -3.459 0.773 1.00 96.75 71 HIS A N 1
ATOM 562 C CA . HIS A 1 71 ? -11.008 -4.176 2.052 1.00 96.75 71 HIS A CA 1
ATOM 563 C C . HIS A 1 71 ? -10.289 -3.411 3.159 1.00 96.75 71 HIS A C 1
ATOM 565 O O . HIS A 1 71 ? -10.557 -3.656 4.334 1.00 96.75 71 HIS A O 1
ATOM 571 N N . HIS A 1 72 ? -9.436 -2.451 2.805 1.00 98.06 72 HIS A N 1
ATOM 572 C CA . HIS A 1 72 ? -8.572 -1.779 3.762 1.00 98.06 72 HIS A CA 1
ATOM 573 C C . HIS A 1 72 ? -8.751 -0.260 3.762 1.00 98.06 72 HIS A C 1
ATOM 575 O O . HIS A 1 72 ? -9.104 0.370 2.757 1.00 98.06 72 HIS A O 1
ATOM 581 N N . ILE A 1 73 ? -8.473 0.339 4.916 1.00 97.38 73 ILE A N 1
ATOM 582 C CA . ILE A 1 73 ? -7.985 1.715 5.005 1.00 97.38 73 ILE A CA 1
ATOM 583 C C . ILE A 1 73 ? -6.466 1.613 4.883 1.00 97.38 73 ILE A C 1
ATOM 585 O O . ILE A 1 73 ? -5.849 0.838 5.610 1.00 97.38 73 ILE A O 1
ATOM 589 N N . ALA A 1 74 ? -5.870 2.339 3.938 1.00 97.44 74 ALA A N 1
ATOM 590 C CA . ALA A 1 74 ? -4.464 2.167 3.595 1.00 97.44 74 ALA A CA 1
ATOM 591 C C . ALA A 1 74 ? -3.748 3.507 3.397 1.00 97.44 74 ALA A C 1
ATOM 593 O O . ALA A 1 74 ? -4.268 4.408 2.737 1.00 97.44 74 ALA A O 1
ATOM 594 N N . ALA A 1 75 ? -2.530 3.598 3.925 1.00 97.38 75 ALA A N 1
ATOM 595 C CA . ALA A 1 75 ? -1.584 4.678 3.684 1.00 97.38 75 ALA A CA 1
ATOM 596 C C . ALA A 1 75 ? -0.445 4.177 2.787 1.00 97.38 75 ALA A C 1
ATOM 598 O O . ALA A 1 75 ? 0.057 3.065 2.957 1.00 97.38 75 ALA A O 1
ATOM 599 N N . TYR A 1 76 ? -0.040 4.994 1.815 1.00 97.06 76 TYR A N 1
ATOM 600 C CA . TYR A 1 76 ? 1.063 4.659 0.917 1.00 97.06 76 TYR A CA 1
ATOM 601 C C . TYR A 1 76 ? 2.394 4.634 1.677 1.00 97.06 76 TYR A C 1
ATOM 603 O O . TYR A 1 76 ? 2.725 5.596 2.365 1.00 97.06 76 TYR A O 1
ATOM 611 N N . ALA A 1 77 ? 3.157 3.552 1.518 1.00 97.06 77 ALA A N 1
ATOM 612 C CA . ALA A 1 77 ? 4.451 3.359 2.174 1.00 97.06 77 ALA A CA 1
ATOM 613 C C . ALA A 1 77 ? 5.633 3.292 1.188 1.00 97.06 77 ALA A C 1
ATOM 615 O O . ALA A 1 77 ? 6.785 3.287 1.613 1.00 97.06 77 ALA A O 1
ATOM 616 N N . GLY A 1 78 ? 5.380 3.235 -0.124 1.00 96.25 78 GLY A N 1
ATOM 617 C CA . GLY A 1 78 ? 6.425 3.194 -1.149 1.00 96.25 78 GLY A CA 1
ATOM 618 C C . GLY A 1 78 ? 6.100 2.257 -2.310 1.00 96.25 78 GLY A C 1
ATOM 619 O O . GLY A 1 78 ? 5.051 1.612 -2.346 1.00 96.25 78 GLY A O 1
ATOM 620 N N . ARG A 1 79 ? 7.021 2.156 -3.272 1.00 95.44 79 ARG A N 1
ATOM 621 C CA . ARG A 1 79 ? 6.961 1.160 -4.348 1.00 95.44 79 ARG A CA 1
ATOM 622 C C . ARG A 1 79 ? 8.353 0.670 -4.711 1.00 95.44 79 ARG A C 1
ATOM 624 O O . ARG A 1 79 ? 9.310 1.435 -4.640 1.00 95.44 79 ARG A O 1
ATOM 631 N N . VAL A 1 80 ? 8.439 -0.573 -5.164 1.00 93.19 80 VAL A N 1
ATOM 632 C CA . VAL A 1 80 ? 9.666 -1.155 -5.717 1.00 93.19 80 VAL A CA 1
ATOM 633 C C . VAL A 1 80 ? 9.398 -1.688 -7.126 1.00 93.19 80 VAL A C 1
ATOM 635 O O . VAL A 1 80 ? 8.317 -2.237 -7.367 1.00 93.19 80 VAL A O 1
ATOM 638 N N . PRO A 1 81 ? 10.330 -1.515 -8.079 1.00 89.25 81 PRO A N 1
ATOM 639 C CA . PRO A 1 81 ? 10.198 -2.118 -9.399 1.00 89.25 81 PRO A CA 1
ATOM 640 C C . PRO A 1 81 ? 10.298 -3.644 -9.283 1.00 89.25 81 PRO A C 1
ATOM 642 O O . PRO A 1 81 ? 11.181 -4.176 -8.606 1.00 89.25 81 PRO A O 1
ATOM 645 N N . VAL A 1 82 ? 9.408 -4.366 -9.959 1.00 84.69 82 VAL A N 1
ATOM 646 C CA . VAL A 1 82 ? 9.484 -5.824 -10.085 1.00 84.69 82 VAL A CA 1
ATOM 647 C C . VAL A 1 82 ? 10.461 -6.122 -11.224 1.00 84.69 82 VAL A C 1
ATOM 649 O O . VAL A 1 82 ? 10.055 -6.324 -12.355 1.00 84.69 82 VAL A O 1
ATOM 652 N N . LYS A 1 83 ? 11.765 -6.061 -10.906 1.00 68.56 83 LYS A N 1
ATOM 653 C CA . LYS A 1 83 ? 12.929 -6.292 -11.790 1.00 68.56 83 LYS A CA 1
ATOM 654 C C . LYS A 1 83 ? 12.847 -5.621 -13.174 1.00 68.56 83 LYS A C 1
ATOM 656 O O . LYS A 1 83 ? 12.261 -6.157 -14.108 1.00 68.56 83 LYS A O 1
ATOM 661 N N . ALA A 1 84 ? 13.614 -4.546 -13.366 1.00 55.25 84 ALA A N 1
ATOM 662 C CA . ALA A 1 84 ? 14.168 -4.288 -14.693 1.00 55.25 84 ALA A CA 1
ATOM 663 C C . ALA A 1 84 ? 15.086 -5.475 -15.032 1.00 55.25 84 ALA A C 1
ATOM 665 O O . ALA A 1 84 ? 15.990 -5.785 -14.252 1.00 55.25 84 ALA A O 1
ATOM 666 N N . ARG A 1 85 ? 14.840 -6.191 -16.138 1.00 49.81 85 ARG A N 1
ATOM 667 C CA . ARG A 1 85 ? 15.852 -7.113 -16.675 1.00 49.81 85 ARG A CA 1
ATOM 668 C C . ARG A 1 85 ? 17.127 -6.295 -16.861 1.00 49.81 85 ARG A C 1
ATOM 670 O O . ARG A 1 85 ? 17.135 -5.348 -17.639 1.00 49.81 85 ARG A O 1
ATOM 677 N N . HIS A 1 86 ? 18.176 -6.641 -16.124 1.00 47.66 86 HIS A N 1
ATOM 678 C CA . HIS A 1 86 ? 19.514 -6.186 -16.456 1.00 47.66 86 HIS A CA 1
ATOM 679 C C . HIS A 1 86 ? 19.841 -6.794 -17.821 1.00 47.66 86 HIS A C 1
ATOM 681 O O . HIS A 1 86 ? 19.946 -8.015 -17.932 1.00 47.66 86 HIS A O 1
ATOM 687 N N . TYR A 1 87 ? 19.970 -5.964 -18.854 1.00 48.34 87 TYR A N 1
ATOM 688 C CA . TYR A 1 87 ? 20.794 -6.339 -19.995 1.00 48.34 87 TYR A CA 1
ATOM 689 C C . TYR A 1 87 ? 22.232 -6.300 -19.477 1.00 48.34 87 TYR A C 1
ATOM 691 O O . TYR A 1 87 ? 22.805 -5.228 -19.300 1.00 48.34 87 TYR A O 1
ATOM 699 N N . ALA A 1 88 ? 22.751 -7.460 -19.079 1.00 41.62 88 ALA A N 1
ATOM 700 C CA . ALA A 1 88 ? 24.184 -7.632 -18.929 1.00 41.62 88 ALA A CA 1
ATOM 701 C C . ALA A 1 88 ? 24.765 -7.652 -20.347 1.00 41.62 88 ALA A C 1
ATOM 703 O O . ALA A 1 88 ? 24.384 -8.516 -21.140 1.00 41.62 88 ALA A O 1
ATOM 704 N N . SER A 1 89 ? 25.603 -6.663 -20.653 1.00 49.06 89 SER A N 1
ATOM 705 C CA . SER A 1 89 ? 26.527 -6.691 -21.789 1.00 49.06 89 SER A CA 1
ATOM 706 C C . SER A 1 89 ? 27.832 -7.344 -21.362 1.00 49.06 89 SER A C 1
ATOM 708 O O . SER A 1 89 ? 28.243 -7.092 -20.205 1.00 49.06 89 SER A O 1
#

Sequence (89 aa):
MNNTSRVLTQKNIISPTTIIVNELNYDNAVLPVEYKFLFLAVLRADIQAKPHREEIRAPSYSAAKMIIARHHIAAYAGRVPVKARHYAS

Radius of gyration: 21.72 Å; chains: 1; bounding box: 53×22×74 Å

Organism: NCBI:txid1288385

Secondary structure (DSSP, 8-state):
---------------TT-----SS-GGG------EEEEEEEEETT-TTPPPEEEEEEESSHHHHHHHHHTTEEEEEEEEEES-------

Foldseek 3Di:
DDDDDDDDDDPCPDDPDDPPPDDDDPPPPPDQFKKWWKKQWFFPVDPPTDTDIDIDIDSDPVVRCVVRVVTTDIDTDDMDTPDDPPPDD

InterPro domains:
  IPR061311 Bacteriophage P4, Ash protein, Icd-like domain [NF033153] (35-82)